Protein AF-A0A167QU28-F1 (afdb_monomer_lite)

Sequence (149 aa):
MGARIALAASAVGASGFSTLLIAWASRSYVNVIRRKGEKGMELESADFLLRKITTTVWDTGILRASGRPFASWELPDEVYPPEGKTVQEGQCEVLAKTEDWKGRLRGQWIVQWKKNPAGMLVGKCTRQGSIVRHFNVAVELVDATAPSG

pLDDT: mean 84.03, std 11.86, range [41.84, 97.19]

Organism: Calocera viscosa (strain TUFC12733) (NCBI:txid1330018)

Secondary structure (DSSP, 8-state):
-HHHHHHHHHHHHHHHHHHHHHHHHHTTBEEEEEEETTTEEEEEEE-TTS-EEEEEES-GGG-EE--STT-SEE--SEE-PPTT----TT-EEEEEEEE-TTS-EEEEEEEEEEE-TTS-EEEEEEEEES---EEB--HHHHHTTS---

Radius of gyration: 19.51 Å; chains: 1; bounding box: 58×40×49 Å

Foldseek 3Di:
DVVVVVVVVVVVVVVVVVLVVVLVLQQQEFPAWDDDPDAKIKTWGAHSVRFIKIKIFHHCVQWDQDPDPSFRIFRDQKDADDPPDDDDQQDKDFRMWMATNVRHTQWTWMWHWHQDPVRGIMTGIDIDGDDDGTHRYDPVNVVVNDPPD

Structure (mmCIF, N/CA/C/O backbone):
data_AF-A0A167QU28-F1
#
_entry.id   AF-A0A167QU28-F1
#
loop_
_atom_site.group_PDB
_atom_site.id
_atom_site.type_symbol
_atom_site.label_atom_id
_atom_site.label_alt_id
_atom_site.label_comp_id
_atom_site.label_asym_id
_atom_site.label_entity_id
_atom_site.label_seq_id
_atom_site.pdbx_PDB_ins_code
_atom_site.Cartn_x
_atom_site.Cartn_y
_atom_site.Cartn_z
_atom_site.occupancy
_atom_site.B_iso_or_equiv
_atom_site.auth_seq_id
_atom_site.auth_comp_id
_atom_site.auth_asym_id
_atom_site.auth_atom_id
_atom_site.pdbx_PDB_model_num
ATOM 1 N N . MET A 1 1 ? 42.613 -16.758 -21.727 1.00 52.41 1 MET A N 1
ATOM 2 C CA . MET A 1 1 ? 41.130 -16.773 -21.806 1.00 52.41 1 MET A CA 1
ATOM 3 C C . MET A 1 1 ? 40.439 -16.173 -20.574 1.00 52.41 1 MET A C 1
ATOM 5 O O . MET A 1 1 ? 39.463 -15.464 -20.770 1.00 52.41 1 MET A O 1
ATOM 9 N N . GLY A 1 2 ? 40.949 -16.347 -19.343 1.00 59.31 2 GLY A N 1
ATOM 10 C CA . GLY A 1 2 ? 40.298 -15.851 -18.111 1.00 59.31 2 GLY A CA 1
ATOM 11 C C . GLY A 1 2 ? 40.055 -14.334 -18.011 1.00 59.31 2 GLY A C 1
ATOM 12 O O . GLY A 1 2 ? 38.988 -13.931 -17.571 1.00 59.31 2 GLY A O 1
ATOM 13 N N . ALA A 1 3 ? 40.969 -13.483 -18.496 1.00 62.38 3 ALA A N 1
ATOM 14 C CA . ALA A 1 3 ? 40.792 -12.022 -18.440 1.00 62.38 3 ALA A CA 1
ATOM 15 C C . ALA A 1 3 ? 39.615 -11.508 -19.296 1.00 62.38 3 ALA A C 1
ATOM 17 O O . ALA A 1 3 ? 38.901 -10.598 -18.890 1.00 62.38 3 ALA A O 1
ATOM 18 N N . ARG A 1 4 ? 39.365 -12.125 -20.462 1.00 64.44 4 ARG A N 1
ATOM 19 C CA . ARG A 1 4 ? 38.221 -11.776 -21.326 1.00 64.44 4 ARG A CA 1
ATOM 20 C C . ARG A 1 4 ? 36.893 -12.231 -20.718 1.00 64.44 4 ARG A C 1
ATOM 22 O O . ARG A 1 4 ? 35.903 -11.527 -20.845 1.00 64.44 4 ARG A O 1
ATOM 29 N N . ILE A 1 5 ? 36.892 -13.373 -20.027 1.00 73.62 5 ILE A N 1
ATOM 30 C CA . ILE A 1 5 ? 35.721 -13.888 -19.305 1.00 73.62 5 ILE A CA 1
ATOM 31 C C . ILE A 1 5 ? 35.422 -13.013 -18.081 1.00 73.62 5 ILE A C 1
ATOM 33 O O . ILE A 1 5 ? 34.268 -12.672 -17.859 1.00 73.62 5 ILE A O 1
ATOM 37 N N . ALA A 1 6 ? 36.445 -12.584 -17.335 1.00 66.62 6 ALA A N 1
ATOM 38 C CA . ALA A 1 6 ? 36.284 -11.684 -16.193 1.00 66.62 6 ALA A CA 1
ATOM 39 C C . ALA A 1 6 ? 35.735 -10.305 -16.606 1.00 66.62 6 ALA A C 1
ATOM 41 O O . ALA A 1 6 ? 34.830 -9.790 -15.955 1.00 66.62 6 ALA A O 1
ATOM 42 N N . LEU A 1 7 ? 36.229 -9.740 -17.716 1.00 66.12 7 LEU A N 1
ATOM 43 C CA . LEU A 1 7 ? 35.721 -8.477 -18.267 1.00 66.12 7 LEU A CA 1
ATOM 44 C C . LEU A 1 7 ? 34.308 -8.610 -18.858 1.00 66.12 7 LEU A C 1
ATOM 46 O O . LEU A 1 7 ? 33.485 -7.714 -18.697 1.00 66.12 7 LEU A O 1
ATOM 50 N N . ALA A 1 8 ? 33.994 -9.728 -19.516 1.00 67.81 8 ALA A N 1
ATOM 51 C CA . ALA A 1 8 ? 32.638 -9.985 -20.000 1.00 67.81 8 ALA A CA 1
ATOM 52 C C . ALA A 1 8 ? 31.648 -10.181 -18.836 1.00 67.81 8 ALA A C 1
ATOM 54 O O . ALA A 1 8 ? 30.534 -9.663 -18.876 1.00 67.81 8 ALA A O 1
ATOM 55 N N . ALA A 1 9 ? 32.062 -10.876 -17.773 1.00 63.28 9 ALA A N 1
ATOM 56 C CA . ALA A 1 9 ? 31.250 -11.091 -16.580 1.00 63.28 9 ALA A CA 1
ATOM 57 C C . ALA A 1 9 ? 30.986 -9.788 -15.810 1.00 63.28 9 ALA A C 1
ATOM 59 O O . ALA A 1 9 ? 29.861 -9.570 -15.361 1.00 63.28 9 ALA A O 1
ATOM 60 N N . SER A 1 10 ? 31.979 -8.900 -15.687 1.00 64.94 10 SER A N 1
ATOM 61 C CA . SER A 1 10 ? 31.786 -7.603 -15.030 1.00 64.94 10 SER A CA 1
ATOM 62 C C . SER A 1 10 ? 30.850 -6.687 -15.823 1.00 64.94 10 SER A C 1
ATOM 64 O O . SER A 1 10 ? 29.994 -6.038 -15.222 1.00 64.94 10 SER A O 1
ATOM 66 N N . ALA A 1 11 ? 30.941 -6.688 -17.157 1.00 64.19 11 ALA A N 1
ATOM 67 C CA . ALA A 1 11 ? 30.049 -5.914 -18.018 1.00 64.19 11 ALA A CA 1
ATOM 68 C C . ALA A 1 11 ? 28.588 -6.393 -17.929 1.00 64.19 11 ALA A C 1
ATOM 70 O O . ALA A 1 11 ? 27.688 -5.588 -17.691 1.00 64.19 11 ALA A O 1
ATOM 71 N N . VAL A 1 12 ? 28.344 -7.706 -18.038 1.00 68.81 12 VAL A N 1
ATOM 72 C CA . VAL A 1 12 ? 26.991 -8.278 -17.897 1.00 68.81 12 VAL A CA 1
ATOM 73 C C . VAL A 1 12 ? 26.445 -8.064 -16.479 1.00 68.81 12 VAL A C 1
ATOM 75 O O . VAL A 1 12 ? 25.265 -7.753 -16.310 1.00 68.81 12 VAL A O 1
ATOM 78 N N . GLY A 1 13 ? 27.308 -8.156 -15.462 1.00 69.06 13 GLY A N 1
ATOM 79 C CA . GLY A 1 13 ? 26.954 -7.865 -14.075 1.00 69.06 13 GLY A CA 1
ATOM 80 C C . GLY A 1 13 ? 26.499 -6.417 -13.876 1.00 69.06 13 GLY A C 1
ATOM 81 O O . GLY A 1 13 ? 25.408 -6.184 -13.357 1.00 69.06 13 GLY A O 1
ATOM 82 N N . ALA A 1 14 ? 27.289 -5.443 -14.333 1.00 70.75 14 ALA A N 1
ATOM 83 C CA . ALA A 1 14 ? 26.983 -4.019 -14.176 1.00 70.75 14 ALA A CA 1
ATOM 84 C C . ALA A 1 14 ? 25.657 -3.614 -14.850 1.00 70.75 14 ALA A C 1
ATOM 86 O O . ALA A 1 14 ? 24.870 -2.850 -14.278 1.00 70.75 14 ALA A O 1
ATOM 87 N N . SER A 1 15 ? 25.367 -4.169 -16.032 1.00 71.38 15 SER A N 1
ATOM 88 C CA . SER A 1 15 ? 24.099 -3.930 -16.727 1.00 71.38 15 SER A CA 1
ATOM 89 C C . SER A 1 15 ? 22.912 -4.562 -15.995 1.00 71.38 15 SER A C 1
ATOM 91 O O . SER A 1 15 ? 21.896 -3.898 -15.797 1.00 71.38 15 SER A O 1
ATOM 93 N N . GLY A 1 16 ? 23.050 -5.805 -15.519 1.00 71.94 16 GLY A N 1
ATOM 94 C CA . GLY A 1 16 ? 21.989 -6.501 -14.788 1.00 71.94 16 GLY A CA 1
ATOM 95 C C . GLY A 1 16 ? 21.601 -5.804 -13.481 1.00 71.94 16 GLY A C 1
ATOM 96 O O . GLY A 1 16 ? 20.414 -5.619 -13.213 1.00 71.94 16 GLY A O 1
ATOM 97 N N . PHE A 1 17 ? 22.584 -5.348 -12.696 1.00 73.06 17 PHE A N 1
ATOM 98 C CA . PHE A 1 17 ? 22.321 -4.611 -11.455 1.00 73.06 17 PHE A CA 1
ATOM 99 C C . PHE A 1 17 ? 21.574 -3.300 -11.707 1.00 73.06 17 PHE A C 1
ATOM 101 O O . PHE A 1 17 ? 20.605 -3.014 -11.006 1.00 73.06 17 PHE A O 1
ATOM 108 N N . SER A 1 18 ? 21.960 -2.543 -12.735 1.00 71.44 18 SER A N 1
ATOM 109 C CA . SER A 1 18 ? 21.288 -1.288 -13.094 1.00 71.44 18 SER A CA 1
ATOM 110 C C . SER A 1 18 ? 19.830 -1.516 -13.501 1.00 71.44 18 SER A C 1
ATOM 112 O O . SER A 1 18 ? 18.935 -0.829 -13.009 1.00 71.44 18 SER A O 1
ATOM 114 N N . THR A 1 19 ? 19.560 -2.525 -14.337 1.00 76.44 19 THR A N 1
ATOM 115 C CA . THR A 1 19 ? 18.189 -2.867 -14.742 1.00 76.44 19 THR A CA 1
ATOM 116 C C . THR A 1 19 ? 17.348 -3.333 -13.558 1.00 76.44 19 THR A C 1
ATOM 118 O O . THR A 1 19 ? 16.192 -2.934 -13.444 1.00 76.44 19 THR A O 1
ATOM 121 N N . LEU A 1 20 ? 17.914 -4.126 -12.642 1.00 76.81 20 LEU A N 1
ATOM 122 C CA . LEU A 1 20 ? 17.216 -4.552 -11.427 1.00 76.81 20 LEU A CA 1
ATOM 123 C C . LEU A 1 20 ? 16.895 -3.373 -10.502 1.00 76.81 20 LEU A C 1
ATOM 125 O O . LEU A 1 20 ? 15.809 -3.333 -9.927 1.00 76.81 20 LEU A O 1
ATOM 129 N N . LEU A 1 21 ? 17.803 -2.404 -10.380 1.00 76.44 21 LEU A N 1
ATOM 130 C CA . LEU A 1 21 ? 17.624 -1.227 -9.529 1.00 76.44 21 LEU A CA 1
ATOM 131 C C . LEU A 1 21 ? 16.544 -0.294 -10.095 1.00 76.44 21 LEU A C 1
ATOM 133 O O . LEU A 1 21 ? 15.664 0.149 -9.357 1.00 76.44 21 LEU A O 1
ATOM 137 N N . ILE A 1 22 ? 16.535 -0.093 -11.416 1.00 72.38 22 ILE A N 1
ATOM 138 C CA . ILE A 1 22 ? 15.472 0.640 -12.116 1.00 72.38 22 ILE A CA 1
ATOM 139 C C . ILE A 1 22 ? 14.144 -0.113 -12.022 1.00 72.38 22 ILE A C 1
ATOM 141 O O . ILE A 1 22 ? 13.117 0.495 -11.730 1.00 72.38 22 ILE A O 1
ATOM 145 N N . ALA A 1 23 ? 14.135 -1.434 -12.211 1.00 69.19 23 ALA A N 1
ATOM 146 C CA . ALA A 1 23 ? 12.929 -2.248 -12.063 1.00 69.19 23 ALA A CA 1
ATOM 147 C C . ALA A 1 23 ? 12.378 -2.185 -10.629 1.00 69.19 23 ALA A C 1
ATOM 149 O O . ALA A 1 23 ? 11.169 -2.131 -10.421 1.00 69.19 23 ALA A O 1
ATOM 150 N N . TRP A 1 24 ? 13.253 -2.142 -9.623 1.00 73.69 24 TRP A N 1
ATOM 151 C CA . TRP A 1 24 ? 12.866 -1.978 -8.223 1.00 73.69 24 TRP A CA 1
ATOM 152 C C . TRP A 1 24 ? 12.304 -0.583 -7.925 1.00 73.69 24 TRP A C 1
ATOM 154 O O . TRP A 1 24 ? 11.311 -0.480 -7.202 1.00 73.69 24 TRP A O 1
ATOM 164 N N . ALA A 1 25 ? 12.898 0.468 -8.496 1.00 70.94 25 ALA A N 1
ATOM 165 C CA . ALA A 1 25 ? 12.448 1.850 -8.332 1.00 70.94 25 ALA A CA 1
ATOM 166 C C . ALA A 1 25 ? 11.146 2.151 -9.098 1.00 70.94 25 ALA A C 1
ATOM 168 O O . ALA A 1 25 ? 10.299 2.892 -8.611 1.00 70.94 25 ALA A O 1
ATOM 169 N N . SER A 1 26 ? 10.958 1.555 -10.278 1.00 67.25 26 SER A N 1
ATOM 170 C CA . SER A 1 26 ? 9.770 1.752 -11.125 1.00 67.25 26 SER A CA 1
ATOM 171 C C . SER A 1 26 ? 8.577 0.888 -10.719 1.00 67.25 26 SER A C 1
ATOM 173 O O . SER A 1 26 ? 7.445 1.221 -11.052 1.00 67.25 26 SER A O 1
ATOM 175 N N . ARG A 1 27 ? 8.780 -0.192 -9.955 1.00 70.81 27 ARG A N 1
ATOM 176 C CA . ARG A 1 27 ? 7.691 -1.079 -9.509 1.00 70.81 27 ARG A CA 1
ATOM 177 C C . ARG A 1 27 ? 6.614 -0.367 -8.682 1.00 70.81 27 ARG A C 1
ATOM 179 O O . ARG A 1 27 ? 5.472 -0.816 -8.656 1.00 70.81 27 ARG A O 1
ATOM 186 N N . SER A 1 28 ? 6.975 0.695 -7.967 1.00 76.50 28 SER A N 1
ATOM 187 C CA . SER A 1 28 ? 6.030 1.520 -7.206 1.00 76.50 28 SER A CA 1
ATOM 188 C C . SER A 1 28 ? 5.277 2.521 -8.083 1.00 76.50 28 SER A C 1
ATOM 190 O O . SER A 1 28 ? 4.342 3.136 -7.582 1.00 76.50 28 SER A O 1
ATOM 192 N N . TYR A 1 29 ? 5.651 2.704 -9.353 1.00 84.25 29 TYR A N 1
ATOM 193 C CA . TYR A 1 29 ? 5.055 3.711 -10.225 1.00 84.25 29 TYR A CA 1
ATOM 194 C C . TYR A 1 29 ? 3.588 3.414 -10.517 1.00 84.25 29 TYR A C 1
ATOM 196 O O . TYR A 1 29 ? 3.206 2.321 -10.948 1.00 84.25 29 TYR A O 1
ATOM 204 N N . VAL A 1 30 ? 2.757 4.399 -10.208 1.00 89.12 30 VAL A N 1
ATOM 205 C CA . VAL A 1 30 ? 1.324 4.385 -10.449 1.00 89.12 30 VAL A CA 1
ATOM 206 C C . VAL A 1 30 ? 1.086 5.064 -11.784 1.00 89.12 30 VAL A C 1
ATOM 208 O O . VAL A 1 30 ? 1.438 6.223 -11.965 1.00 89.12 30 VAL A O 1
ATOM 211 N N . ASN A 1 31 ? 0.467 4.331 -12.701 1.00 85.69 31 ASN A N 1
ATOM 212 C CA . ASN A 1 31 ? 0.116 4.824 -14.028 1.00 85.69 31 ASN A CA 1
ATOM 213 C C . ASN A 1 31 ? -1.274 5.457 -14.047 1.00 85.69 31 ASN A C 1
ATOM 215 O O . ASN A 1 31 ? -1.531 6.373 -14.818 1.00 85.69 31 ASN A O 1
ATOM 219 N N . VAL A 1 32 ? -2.194 4.923 -13.240 1.00 87.44 32 VAL A N 1
ATOM 220 C CA . VAL A 1 32 ? -3.591 5.354 -13.218 1.00 87.44 32 VAL A CA 1
ATOM 221 C C . VAL A 1 32 ? -4.079 5.380 -11.782 1.00 87.44 32 VAL A C 1
ATOM 223 O O . VAL A 1 32 ? -3.874 4.424 -11.029 1.00 87.44 32 VAL A O 1
ATOM 226 N N . ILE A 1 33 ? -4.769 6.461 -11.438 1.00 90.31 33 ILE A N 1
ATOM 227 C CA . ILE A 1 33 ? -5.520 6.601 -10.198 1.00 90.31 33 ILE A CA 1
ATOM 228 C C . ILE A 1 33 ? -7.002 6.627 -10.554 1.00 90.31 33 ILE A C 1
ATOM 230 O O . ILE A 1 33 ? -7.417 7.348 -11.460 1.00 90.31 33 ILE A O 1
ATOM 234 N N . ARG A 1 34 ? -7.815 5.834 -9.858 1.00 89.56 34 ARG A N 1
ATOM 235 C CA . ARG A 1 34 ? -9.279 5.898 -9.962 1.00 89.56 34 ARG A CA 1
ATOM 236 C C . ARG A 1 34 ? -9.887 6.019 -8.579 1.00 89.56 34 ARG A C 1
ATOM 238 O O . ARG A 1 34 ? -9.500 5.287 -7.675 1.00 89.56 34 ARG A O 1
ATOM 245 N N . ARG A 1 35 ? -10.863 6.907 -8.397 1.00 87.50 35 ARG A N 1
ATOM 246 C CA . ARG A 1 35 ? -11.645 6.944 -7.153 1.00 87.50 35 ARG A CA 1
ATOM 247 C C . ARG A 1 35 ? -12.552 5.725 -7.065 1.00 87.50 35 ARG A C 1
ATOM 249 O O . ARG A 1 35 ? -13.117 5.289 -8.067 1.00 87.50 35 ARG A O 1
ATOM 256 N N . LYS A 1 36 ? -12.707 5.196 -5.855 1.00 85.56 36 LYS A N 1
ATOM 257 C CA . LYS A 1 36 ? -13.590 4.069 -5.564 1.00 85.56 36 LYS A CA 1
ATOM 258 C C . LYS A 1 36 ? -14.385 4.343 -4.297 1.00 85.56 36 LYS A C 1
ATOM 260 O O . LYS A 1 36 ? -13.864 4.238 -3.192 1.00 85.56 36 LYS A O 1
ATOM 265 N N . GLY A 1 37 ? -15.663 4.664 -4.467 1.00 82.00 37 GLY A N 1
ATOM 266 C CA . GLY A 1 37 ? -16.502 5.151 -3.372 1.00 82.00 37 GLY A CA 1
ATOM 267 C C . GLY A 1 37 ? -16.101 6.561 -2.927 1.00 82.00 37 GLY A C 1
ATOM 268 O O . GLY A 1 37 ? -15.416 7.274 -3.657 1.00 82.00 37 GLY A O 1
ATOM 269 N N . GLU A 1 38 ? -16.537 6.958 -1.732 1.00 81.25 38 GLU A N 1
ATOM 270 C CA . GLU A 1 38 ? -16.308 8.315 -1.210 1.00 81.25 38 GLU A CA 1
ATOM 271 C C . GLU A 1 38 ? -14.872 8.548 -0.727 1.00 81.25 38 GLU A C 1
ATOM 273 O O . GLU A 1 38 ? -14.333 9.636 -0.906 1.00 81.25 38 GLU A O 1
ATOM 278 N N . LYS A 1 39 ? -14.250 7.529 -0.118 1.00 86.00 39 LYS A N 1
ATOM 279 C CA . LYS A 1 39 ? -12.923 7.634 0.518 1.00 86.00 39 LYS A CA 1
ATOM 280 C C . LYS A 1 39 ? -11.872 6.698 -0.076 1.00 86.00 39 LYS A C 1
ATOM 282 O O . LYS A 1 39 ? -10.714 6.764 0.317 1.00 86.00 39 LYS A O 1
ATOM 287 N N . GLY A 1 40 ? -12.255 5.812 -0.992 1.00 89.25 40 GLY A N 1
ATOM 288 C CA . GLY A 1 40 ? -11.363 4.797 -1.542 1.00 89.25 40 GLY A CA 1
ATOM 289 C C . GLY A 1 40 ? -10.732 5.197 -2.870 1.00 89.25 40 GLY A C 1
ATOM 290 O O . GLY A 1 40 ? -11.199 6.082 -3.591 1.00 89.25 40 GLY A O 1
ATOM 291 N N . MET A 1 41 ? -9.659 4.495 -3.217 1.00 93.06 41 MET A N 1
ATOM 292 C CA . MET A 1 41 ? -8.870 4.741 -4.413 1.00 93.06 41 MET A CA 1
ATOM 293 C C . MET A 1 41 ? -8.263 3.448 -4.952 1.00 93.06 41 MET A C 1
ATOM 295 O O . MET A 1 41 ? -7.829 2.574 -4.206 1.00 93.06 41 MET A O 1
ATOM 299 N N . GLU A 1 42 ? -8.214 3.326 -6.269 1.00 93.81 42 GLU A N 1
ATOM 300 C CA . GLU A 1 42 ? -7.502 2.285 -6.991 1.00 93.81 42 GLU A CA 1
ATOM 301 C C . GLU A 1 42 ? -6.261 2.868 -7.650 1.00 93.81 42 GLU A C 1
ATOM 303 O O . GLU A 1 42 ? -6.306 3.900 -8.315 1.00 93.81 42 GLU A O 1
ATOM 308 N N . LEU A 1 43 ? -5.158 2.163 -7.457 1.00 93.56 43 LEU A N 1
ATOM 309 C CA . LEU A 1 43 ? -3.829 2.484 -7.936 1.00 93.56 43 LEU A CA 1
ATOM 310 C C . LEU A 1 43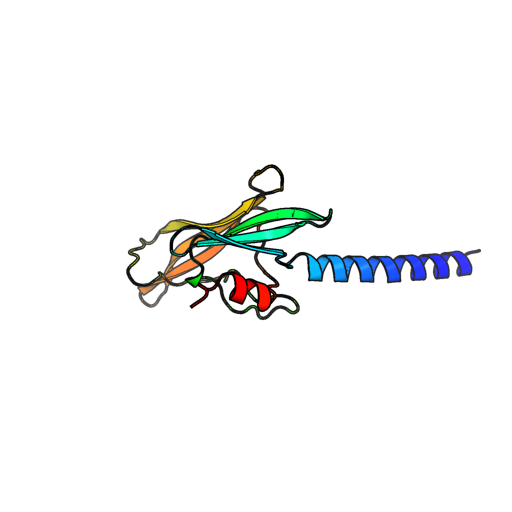 ? -3.416 1.384 -8.905 1.00 93.56 43 LEU A C 1
ATOM 312 O O . LEU A 1 43 ? -3.232 0.233 -8.500 1.00 93.56 43 LEU A O 1
ATOM 316 N N . GLU A 1 44 ? -3.296 1.711 -10.186 1.00 92.94 44 GLU A N 1
ATOM 317 C CA . GLU A 1 44 ? -2.805 0.766 -11.185 1.00 92.94 44 GLU A CA 1
ATOM 318 C C . GLU A 1 44 ? -1.299 0.948 -11.379 1.00 92.94 44 GLU A C 1
ATOM 320 O O . GLU A 1 44 ? -0.827 2.028 -11.730 1.00 92.94 44 GLU A O 1
ATOM 325 N N . SER A 1 45 ? -0.554 -0.134 -11.184 1.00 90.81 45 SER A N 1
ATOM 326 C CA . SER A 1 45 ? 0.898 -0.206 -11.358 1.00 90.81 45 SER A CA 1
ATOM 327 C C . SER A 1 45 ? 1.258 -1.395 -12.247 1.00 90.81 45 SER A C 1
ATOM 329 O O . SER A 1 45 ? 0.385 -2.112 -12.744 1.00 90.81 45 SER A O 1
ATOM 331 N N . ALA A 1 46 ? 2.553 -1.630 -12.439 1.00 88.75 46 ALA A N 1
ATOM 332 C CA . ALA A 1 46 ? 3.061 -2.787 -13.161 1.00 88.75 46 ALA A CA 1
ATOM 333 C C . ALA A 1 46 ? 3.890 -3.702 -12.247 1.00 88.75 46 ALA A C 1
ATOM 335 O O . ALA A 1 46 ? 4.595 -3.251 -11.343 1.00 88.75 46 ALA A O 1
ATOM 336 N N . ASP A 1 47 ? 3.809 -5.012 -12.472 1.00 85.25 47 ASP A N 1
ATOM 337 C CA . ASP A 1 47 ? 4.754 -5.955 -11.890 1.00 85.25 47 ASP A CA 1
ATOM 338 C C . ASP A 1 47 ? 6.088 -5.963 -12.656 1.00 85.25 47 ASP A C 1
ATOM 340 O O . ASP A 1 47 ? 6.294 -5.241 -13.627 1.00 85.25 47 ASP A O 1
ATOM 344 N N . PHE A 1 48 ? 7.022 -6.803 -12.208 1.00 79.50 48 PHE A N 1
ATOM 345 C CA . PHE A 1 48 ? 8.336 -6.930 -12.841 1.00 79.50 48 PHE A CA 1
ATOM 346 C C . PHE A 1 48 ? 8.269 -7.376 -14.315 1.00 79.50 48 PHE A C 1
ATOM 348 O O . PHE A 1 48 ? 9.167 -7.072 -15.088 1.00 79.50 48 PHE A O 1
ATOM 355 N N . LEU A 1 49 ? 7.207 -8.084 -14.710 1.00 85.88 49 LEU A N 1
ATOM 356 C CA . LEU A 1 49 ? 6.975 -8.516 -16.089 1.00 85.88 49 LEU A CA 1
ATOM 357 C C . LEU A 1 49 ? 6.167 -7.479 -16.883 1.00 85.88 49 LEU A C 1
ATOM 359 O O . LEU A 1 49 ? 5.608 -7.818 -17.925 1.00 85.88 49 LEU A O 1
ATOM 363 N N . LEU A 1 50 ? 6.076 -6.243 -16.378 1.00 84.19 50 LEU A N 1
ATOM 364 C CA . LEU A 1 50 ? 5.295 -5.142 -16.939 1.00 84.19 50 LEU A CA 1
ATOM 365 C C . LEU A 1 50 ? 3.799 -5.458 -17.070 1.00 84.19 50 LEU A C 1
ATOM 367 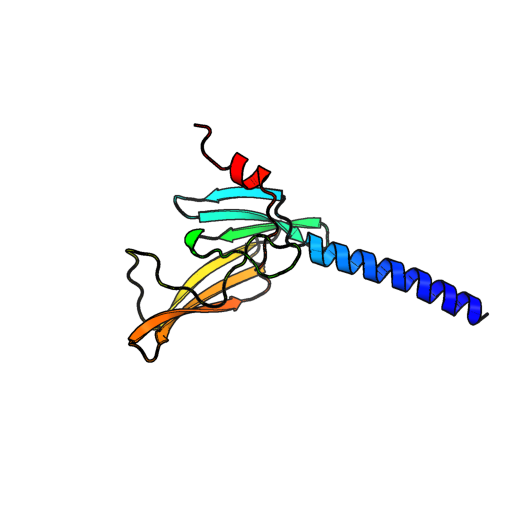O O . LEU A 1 50 ? 3.084 -4.849 -17.864 1.00 84.19 50 LEU A O 1
ATOM 371 N N . ARG A 1 51 ? 3.297 -6.413 -16.283 1.00 90.19 51 ARG A N 1
ATOM 372 C CA . ARG A 1 51 ? 1.876 -6.756 -16.263 1.00 90.19 51 ARG A CA 1
ATOM 373 C C . ARG A 1 51 ? 1.169 -5.863 -15.269 1.00 90.19 51 ARG A C 1
ATOM 375 O O . ARG A 1 51 ? 1.659 -5.643 -14.163 1.00 90.19 51 ARG A O 1
ATOM 382 N N . LYS A 1 52 ? -0.019 -5.411 -15.645 1.00 92.00 52 LYS A N 1
ATOM 383 C CA . LYS A 1 52 ? -0.882 -4.612 -14.782 1.00 92.00 52 LYS A CA 1
ATOM 384 C C . LYS A 1 52 ? -1.123 -5.304 -13.434 1.00 92.00 52 LYS A C 1
ATOM 386 O O . LYS A 1 52 ? -1.443 -6.489 -13.374 1.00 92.00 52 LYS A O 1
ATOM 391 N N . ILE A 1 53 ? -1.005 -4.541 -12.360 1.00 93.81 53 ILE A N 1
ATOM 392 C CA . ILE A 1 53 ? -1.457 -4.899 -11.018 1.00 93.81 53 ILE A CA 1
ATOM 393 C C . ILE A 1 53 ? -2.299 -3.748 -10.484 1.00 93.81 53 ILE A C 1
ATOM 395 O O . ILE A 1 53 ? -1.975 -2.583 -10.710 1.00 93.81 53 ILE A O 1
ATOM 399 N N . THR A 1 54 ? -3.371 -4.066 -9.771 1.00 95.00 54 THR A N 1
ATOM 400 C CA . THR A 1 54 ? -4.279 -3.056 -9.224 1.00 95.00 54 THR A CA 1
ATOM 401 C C . THR A 1 54 ? -4.254 -3.147 -7.713 1.00 95.00 54 THR A C 1
ATOM 403 O O . THR A 1 54 ? -4.492 -4.211 -7.150 1.00 95.00 54 THR A O 1
ATOM 406 N N . THR A 1 55 ? -3.949 -2.039 -7.045 1.00 95.69 55 THR A N 1
ATOM 407 C CA . THR A 1 55 ? -4.023 -1.932 -5.590 1.00 95.69 55 THR A CA 1
ATOM 408 C C . THR A 1 55 ? -5.197 -1.054 -5.215 1.00 95.69 55 THR A C 1
ATOM 410 O O . THR A 1 55 ? -5.225 0.125 -5.544 1.00 95.69 55 THR A O 1
ATOM 413 N N . THR A 1 56 ? -6.177 -1.627 -4.532 1.00 9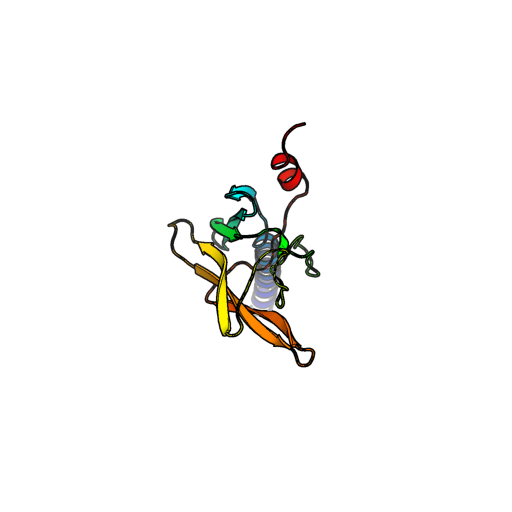5.75 56 THR A N 1
ATOM 414 C CA . THR A 1 56 ? -7.312 -0.885 -4.000 1.00 95.75 56 THR A CA 1
ATOM 415 C C . THR A 1 56 ? -7.045 -0.532 -2.546 1.00 95.75 56 THR A C 1
ATOM 417 O O . THR A 1 56 ? -6.801 -1.424 -1.736 1.00 95.75 56 THR A O 1
ATOM 420 N N . VAL A 1 57 ? -7.124 0.752 -2.224 1.00 95.12 57 VAL A N 1
ATOM 421 C CA . VAL A 1 57 ? -7.077 1.318 -0.876 1.00 95.12 57 VAL A CA 1
ATOM 422 C C . VAL A 1 57 ? -8.488 1.789 -0.533 1.00 95.12 57 VAL A C 1
ATOM 424 O O . VAL A 1 57 ? -9.076 2.547 -1.298 1.00 95.12 57 VAL A O 1
ATOM 427 N N . TRP A 1 58 ? -9.066 1.327 0.574 1.00 92.44 58 TRP A N 1
ATOM 428 C CA . TRP A 1 58 ? -10.468 1.641 0.893 1.00 92.44 58 TRP A CA 1
ATOM 429 C C . TRP A 1 58 ? -10.673 3.008 1.537 1.00 92.44 58 TRP A C 1
ATOM 431 O O . TRP A 1 58 ? -11.750 3.582 1.403 1.00 92.44 58 TRP A O 1
ATOM 441 N N . ASP A 1 59 ? -9.644 3.527 2.197 1.00 90.25 59 ASP A N 1
ATOM 442 C CA . ASP A 1 59 ? -9.641 4.854 2.801 1.00 90.25 59 ASP A CA 1
ATOM 443 C C . ASP A 1 59 ? -8.295 5.522 2.520 1.00 90.25 59 ASP A C 1
ATOM 445 O O . ASP A 1 59 ? -7.261 5.069 3.005 1.00 90.25 59 ASP A O 1
ATOM 449 N N . THR A 1 60 ? -8.282 6.580 1.713 1.00 89.50 60 THR A N 1
ATOM 450 C CA . THR A 1 60 ? -7.064 7.328 1.387 1.00 89.50 60 THR A CA 1
ATOM 451 C C . THR A 1 60 ? -6.501 8.086 2.585 1.00 89.50 60 THR A C 1
ATOM 453 O O . THR A 1 60 ? -5.315 8.398 2.577 1.00 89.50 60 THR A O 1
ATOM 456 N N . GLY A 1 61 ? -7.301 8.342 3.628 1.00 87.12 61 GLY A N 1
ATOM 457 C CA . GLY A 1 61 ? -6.855 9.012 4.853 1.00 87.12 61 GLY A CA 1
ATOM 458 C C . GLY A 1 61 ? -5.798 8.228 5.639 1.00 87.12 61 GLY A C 1
ATOM 459 O O . GLY A 1 61 ? -5.109 8.797 6.482 1.00 87.12 61 GLY A O 1
ATOM 460 N N . ILE A 1 62 ? -5.623 6.935 5.345 1.00 90.50 62 ILE A N 1
ATOM 461 C CA . ILE A 1 62 ? -4.561 6.121 5.951 1.00 90.50 62 ILE A CA 1
ATOM 462 C C . ILE A 1 62 ? -3.199 6.328 5.282 1.00 90.50 62 ILE A C 1
ATOM 464 O O . ILE A 1 62 ? -2.182 5.950 5.863 1.00 90.50 62 ILE A O 1
ATOM 468 N N . LEU A 1 63 ? -3.165 6.835 4.043 1.00 91.94 63 LEU A N 1
ATOM 469 C CA . LEU A 1 63 ? -1.927 6.975 3.283 1.00 91.94 63 LEU A CA 1
ATOM 470 C C . LEU A 1 63 ? -1.068 8.073 3.905 1.00 91.94 63 LEU A C 1
ATOM 472 O O . LEU A 1 63 ? -1.556 9.142 4.267 1.00 91.94 63 LEU A O 1
ATOM 476 N N . ARG A 1 64 ? 0.235 7.813 4.008 1.00 92.81 64 ARG A N 1
ATOM 477 C CA . ARG A 1 64 ? 1.212 8.798 4.482 1.00 92.81 64 ARG A CA 1
ATOM 478 C C . ARG A 1 64 ? 2.220 9.114 3.395 1.00 92.81 64 ARG A C 1
ATOM 480 O O . ARG A 1 64 ? 2.445 8.298 2.503 1.00 92.81 64 ARG A O 1
ATOM 487 N N . ALA A 1 65 ? 2.842 10.287 3.493 1.00 89.75 65 ALA A N 1
ATOM 488 C CA . ALA A 1 65 ? 4.024 10.594 2.702 1.00 89.75 65 ALA A CA 1
ATOM 489 C C . ALA A 1 65 ? 5.106 9.546 2.993 1.00 89.75 65 ALA A C 1
ATOM 491 O O . ALA A 1 65 ? 5.385 9.255 4.159 1.00 89.75 65 ALA A O 1
ATOM 492 N N . SER A 1 66 ? 5.678 8.955 1.945 1.00 89.19 66 SER A N 1
ATOM 493 C CA . SER A 1 66 ? 6.719 7.946 2.129 1.00 89.19 66 SER A CA 1
ATOM 494 C C . SER A 1 66 ? 8.074 8.594 2.386 1.00 89.19 66 SER A C 1
ATOM 496 O O . SER A 1 66 ? 8.434 9.582 1.754 1.00 89.19 66 SER A O 1
ATOM 498 N N . GLY A 1 67 ? 8.856 8.000 3.289 1.00 84.25 67 GLY A N 1
ATOM 499 C CA . GLY A 1 67 ? 10.269 8.352 3.467 1.00 84.25 67 GLY A CA 1
ATOM 500 C C . GLY A 1 67 ? 11.200 7.664 2.461 1.00 84.25 67 GLY A C 1
ATOM 501 O O . GLY A 1 67 ? 12.408 7.902 2.466 1.00 84.25 67 GLY A O 1
ATOM 502 N N . ARG A 1 68 ? 10.672 6.767 1.619 1.00 81.88 68 ARG A N 1
ATOM 503 C CA . ARG A 1 68 ? 11.465 5.972 0.681 1.00 81.88 68 ARG A CA 1
ATOM 504 C C . ARG A 1 68 ? 11.715 6.755 -0.616 1.00 81.88 68 ARG A C 1
ATOM 506 O O . ARG A 1 68 ? 10.762 7.260 -1.205 1.00 81.88 68 ARG A O 1
ATOM 513 N N . PRO A 1 69 ? 12.957 6.780 -1.140 1.00 79.69 69 PRO A N 1
ATOM 514 C CA . PRO A 1 69 ? 13.222 7.331 -2.466 1.00 79.69 69 PRO A CA 1
ATOM 515 C C . PRO A 1 69 ? 12.334 6.676 -3.528 1.00 79.69 69 PRO A C 1
ATOM 517 O O . PRO A 1 69 ? 12.150 5.456 -3.513 1.00 79.69 69 PRO A O 1
ATOM 520 N N . PHE A 1 70 ? 11.818 7.474 -4.465 1.00 79.12 70 PHE A N 1
ATOM 521 C CA . PHE A 1 70 ? 10.909 7.013 -5.524 1.00 79.12 70 PHE A CA 1
ATOM 522 C C . PHE A 1 70 ? 9.599 6.403 -4.996 1.00 79.12 70 PHE A C 1
ATOM 524 O O . PHE A 1 70 ? 9.062 5.461 -5.582 1.00 79.12 70 PHE A O 1
ATOM 531 N N . ALA A 1 71 ? 9.079 6.921 -3.884 1.00 87.12 71 ALA A N 1
ATOM 532 C CA . ALA A 1 71 ? 7.716 6.691 -3.428 1.00 87.12 71 ALA A CA 1
ATOM 533 C C . ALA A 1 71 ? 7.149 8.000 -2.866 1.00 87.12 71 ALA A C 1
ATOM 535 O O . ALA A 1 71 ? 7.763 8.629 -2.012 1.00 87.12 71 ALA A O 1
ATOM 536 N N . SER A 1 72 ? 5.977 8.401 -3.347 1.00 89.50 72 SER A N 1
ATOM 537 C CA . SER A 1 72 ? 5.254 9.575 -2.852 1.00 89.50 72 SER A CA 1
ATOM 538 C C . SER A 1 72 ? 4.428 9.195 -1.625 1.00 89.50 72 SER A C 1
ATOM 540 O O . SER A 1 72 ? 4.429 9.909 -0.625 1.00 89.50 72 SER A O 1
ATOM 542 N N . TRP A 1 73 ? 3.763 8.036 -1.677 1.00 93.38 73 TRP A N 1
ATOM 543 C CA . TRP A 1 73 ? 2.867 7.556 -0.626 1.00 93.38 73 TRP A CA 1
ATOM 544 C C . TRP A 1 73 ? 3.218 6.151 -0.151 1.00 93.38 73 TRP A C 1
ATOM 546 O O . TRP A 1 73 ? 3.769 5.334 -0.894 1.00 93.38 73 TRP A O 1
ATOM 556 N N . GLU A 1 74 ? 2.838 5.844 1.085 1.00 94.38 74 GLU A N 1
ATOM 557 C CA . GLU A 1 74 ? 2.950 4.510 1.657 1.00 94.38 74 GLU A CA 1
ATOM 558 C C . GLU A 1 74 ? 1.766 4.129 2.547 1.00 94.38 74 GLU A C 1
ATOM 560 O O . GLU A 1 74 ? 1.101 4.979 3.145 1.00 94.38 74 GLU A O 1
ATOM 565 N N . LEU A 1 75 ? 1.537 2.818 2.654 1.00 94.81 75 LEU A N 1
ATOM 566 C CA . LEU A 1 75 ? 0.711 2.239 3.708 1.00 94.81 75 LEU A CA 1
ATOM 567 C C . LEU A 1 75 ? 1.537 2.182 5.006 1.00 94.81 75 LEU A C 1
ATOM 569 O O . LEU A 1 75 ? 2.585 1.520 5.018 1.00 94.81 75 LEU A O 1
ATOM 573 N N . PRO A 1 76 ? 1.101 2.856 6.085 1.00 94.50 76 PRO A N 1
ATOM 574 C CA . PRO A 1 76 ? 1.852 2.913 7.331 1.00 94.50 76 PRO A CA 1
ATOM 575 C C . PRO A 1 76 ? 1.739 1.606 8.123 1.00 94.50 76 PRO A C 1
ATOM 577 O O . PRO A 1 76 ? 0.754 0.867 8.014 1.00 94.50 76 PRO A O 1
ATOM 580 N N . ASP A 1 77 ? 2.742 1.350 8.965 1.00 93.38 77 ASP A N 1
ATOM 581 C CA . ASP A 1 77 ? 2.764 0.207 9.890 1.00 93.38 77 ASP A CA 1
ATOM 582 C C . ASP A 1 77 ? 1.806 0.387 11.079 1.00 93.38 77 ASP A C 1
ATOM 584 O O . ASP A 1 77 ? 1.388 -0.593 11.693 1.00 93.38 77 ASP A O 1
ATOM 588 N N . GLU A 1 78 ? 1.422 1.629 11.378 1.00 92.38 78 GLU A N 1
ATOM 589 C CA . GLU A 1 78 ? 0.486 1.969 12.448 1.00 92.38 78 GLU A CA 1
ATOM 590 C C . GLU A 1 78 ? -0.511 3.033 11.990 1.00 92.38 78 GLU A C 1
ATOM 592 O O . GLU A 1 78 ? -0.139 4.051 11.395 1.00 92.38 78 GLU A O 1
ATOM 597 N N . VAL A 1 79 ? -1.786 2.805 12.300 1.00 91.94 79 VAL A N 1
ATOM 598 C CA . VAL A 1 79 ? -2.898 3.706 11.983 1.00 91.94 79 VAL A CA 1
ATOM 599 C C . VAL A 1 79 ? -3.736 3.998 13.218 1.00 91.94 79 VAL A C 1
ATOM 601 O O . VAL A 1 79 ? -3.806 3.201 14.153 1.00 91.94 79 VAL A O 1
ATOM 604 N N . TYR A 1 80 ? -4.411 5.140 13.189 1.00 89.25 80 TYR A N 1
ATOM 605 C CA . TYR A 1 80 ? -5.420 5.501 14.175 1.00 89.25 80 TYR A CA 1
ATOM 606 C C . TYR A 1 80 ? -6.813 5.349 13.562 1.00 89.25 80 TYR A C 1
ATOM 608 O O . TYR A 1 80 ? -6.945 5.418 12.335 1.00 89.25 80 TYR A O 1
ATOM 616 N N . PRO A 1 81 ? -7.849 5.119 14.384 1.00 85.94 81 PRO A N 1
ATOM 617 C CA . PRO A 1 81 ? -9.222 5.107 13.909 1.00 85.94 81 PRO A CA 1
ATOM 618 C C . PRO A 1 81 ? -9.547 6.424 13.196 1.00 85.94 81 PRO A C 1
ATOM 620 O O . PRO A 1 81 ? -9.274 7.484 13.764 1.00 85.94 81 PRO A O 1
ATOM 623 N N . PRO A 1 82 ? -10.118 6.394 11.981 1.00 80.88 82 PRO A N 1
ATOM 624 C CA . PRO A 1 82 ? -10.591 7.614 11.348 1.00 80.88 82 PRO A CA 1
ATOM 625 C C . PRO A 1 82 ? -11.730 8.223 12.174 1.00 80.88 82 PRO A C 1
ATOM 627 O O . PRO A 1 82 ? -12.507 7.506 12.813 1.00 80.88 82 PRO A O 1
ATOM 630 N N . GLU A 1 83 ? -11.833 9.551 12.161 1.00 76.38 83 GLU A N 1
ATOM 631 C CA . GLU A 1 83 ? -12.855 10.277 12.917 1.00 76.38 83 GLU A CA 1
ATOM 632 C C . GLU A 1 83 ? -14.266 9.771 12.574 1.00 76.38 83 GLU A C 1
ATOM 634 O O . GLU A 1 83 ? -14.615 9.562 11.410 1.00 76.38 83 GLU A O 1
ATOM 639 N N . GLY A 1 84 ? -15.071 9.524 13.610 1.00 75.25 84 GLY A N 1
ATOM 640 C CA . GLY A 1 84 ? -16.429 8.992 13.473 1.00 75.25 84 GLY A CA 1
ATOM 641 C C . GLY A 1 84 ? -16.523 7.477 13.246 1.00 75.25 84 GLY A C 1
ATOM 642 O O . GLY A 1 84 ? -17.634 6.949 13.235 1.00 75.25 84 GLY A O 1
ATOM 643 N N . LYS A 1 85 ? -15.404 6.748 13.111 1.00 79.44 85 LYS A N 1
ATOM 644 C CA . LYS A 1 85 ? -15.419 5.281 13.002 1.00 79.44 85 LYS A CA 1
ATOM 645 C C . LYS A 1 85 ? -15.230 4.627 14.369 1.00 79.44 85 LYS A C 1
ATOM 647 O O . LYS A 1 85 ? -14.149 4.666 14.953 1.00 79.44 85 LYS A O 1
ATOM 652 N N . THR A 1 86 ? -16.271 3.962 14.862 1.00 80.62 86 THR A N 1
ATOM 653 C CA . THR A 1 86 ? -16.170 3.116 16.056 1.00 80.62 86 THR A CA 1
ATOM 654 C C . THR A 1 86 ? -15.542 1.777 15.681 1.00 80.62 86 THR A C 1
ATOM 656 O O . THR A 1 86 ? -16.115 1.001 14.920 1.00 80.62 86 THR A O 1
ATOM 659 N N . VAL A 1 87 ? -14.359 1.505 16.222 1.00 84.38 87 VAL A N 1
ATOM 660 C CA . VAL A 1 87 ? -13.624 0.245 16.047 1.00 84.38 87 VAL A CA 1
ATOM 661 C C . VAL A 1 87 ? -13.420 -0.421 17.399 1.00 84.38 87 VAL A C 1
ATOM 663 O O . VAL A 1 87 ? -13.199 0.248 18.410 1.00 84.38 87 VAL A O 1
ATOM 666 N N . GLN A 1 88 ? -13.532 -1.746 17.420 1.00 86.00 88 GLN A N 1
ATOM 667 C CA . GLN A 1 88 ? -13.397 -2.544 18.634 1.00 86.00 88 GLN A CA 1
ATOM 668 C C . GLN A 1 88 ? -11.990 -3.129 18.754 1.00 86.00 88 GLN A C 1
ATOM 670 O O . GLN A 1 88 ? -11.309 -3.404 17.767 1.00 86.00 88 GLN A O 1
ATOM 675 N N . GLU A 1 89 ? -11.553 -3.350 19.988 1.00 88.31 89 GLU A N 1
ATOM 676 C CA . GLU A 1 89 ? -10.307 -4.058 20.255 1.00 88.31 89 GLU A CA 1
ATOM 677 C C . GLU A 1 89 ? -10.391 -5.513 19.769 1.00 88.31 89 GLU A C 1
ATOM 679 O O . GLU A 1 89 ? -11.396 -6.191 19.962 1.00 88.31 89 GLU A O 1
ATOM 684 N N . GLY A 1 90 ? -9.335 -5.988 19.105 1.00 87.62 90 GLY A N 1
ATOM 685 C CA . GLY A 1 90 ? -9.284 -7.312 18.485 1.00 87.62 90 GLY A CA 1
ATOM 686 C C . GLY A 1 90 ? -9.905 -7.382 17.088 1.00 87.62 90 GLY A C 1
ATOM 687 O O . GLY A 1 90 ? -9.709 -8.382 16.398 1.00 87.62 90 GLY A O 1
ATOM 688 N N . GLN A 1 91 ? -10.592 -6.329 16.635 1.00 90.62 91 GLN A N 1
ATOM 689 C CA . GLN A 1 91 ? -11.132 -6.267 15.282 1.00 90.62 91 GLN A CA 1
ATOM 690 C C . GLN A 1 91 ? -9.994 -6.241 14.251 1.00 90.62 91 GLN A C 1
ATOM 692 O O . GLN A 1 91 ? -9.016 -5.500 14.393 1.00 90.62 91 GLN A O 1
ATOM 697 N N . CYS A 1 92 ? -10.149 -7.040 13.196 1.00 92.69 92 CYS A N 1
ATOM 698 C CA . CYS A 1 92 ? -9.261 -7.051 12.040 1.00 92.69 92 CYS A CA 1
ATOM 699 C C . CYS A 1 92 ? -10.001 -6.517 10.815 1.00 92.69 92 CYS A C 1
ATOM 701 O O . CYS A 1 92 ? -11.139 -6.906 10.555 1.00 92.69 92 CYS A O 1
ATOM 703 N N . GLU A 1 93 ? -9.346 -5.658 10.043 1.00 92.94 93 GLU A N 1
ATOM 704 C CA . GLU A 1 93 ? -9.918 -5.081 8.827 1.00 92.94 93 GLU A CA 1
ATOM 705 C C . GLU A 1 93 ? -8.876 -5.040 7.711 1.00 92.94 93 GLU A C 1
ATOM 707 O O . GLU A 1 93 ? -7.695 -4.785 7.943 1.00 92.94 93 GLU A O 1
ATOM 712 N N . VAL A 1 94 ? -9.314 -5.289 6.4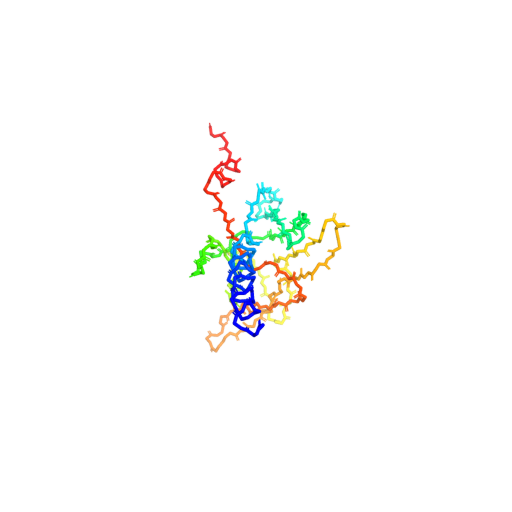79 1.00 95.19 94 VAL A N 1
ATOM 713 C CA . VAL A 1 94 ? -8.476 -5.112 5.293 1.00 95.19 94 VAL A CA 1
ATOM 714 C C . VAL A 1 94 ? -8.544 -3.645 4.895 1.00 95.19 94 VAL A C 1
ATOM 716 O O . VAL A 1 94 ? -9.606 -3.180 4.506 1.00 95.19 94 VAL A O 1
ATOM 719 N N . LEU A 1 95 ? -7.425 -2.930 4.957 1.00 94.56 95 LEU A N 1
ATOM 720 C CA . LEU A 1 95 ? -7.333 -1.525 4.550 1.00 94.56 95 LEU A CA 1
ATOM 721 C C . LEU A 1 95 ? -7.016 -1.363 3.062 1.00 94.56 95 LEU A C 1
ATOM 723 O O . LEU A 1 95 ? -7.444 -0.404 2.419 1.00 94.56 95 LEU A O 1
ATOM 727 N N . ALA A 1 96 ? -6.256 -2.310 2.516 1.00 96.50 96 ALA A N 1
ATOM 728 C CA . ALA A 1 96 ? -5.898 -2.329 1.111 1.00 96.50 96 ALA A CA 1
ATOM 729 C C . ALA A 1 96 ? -5.714 -3.760 0.603 1.00 96.50 96 ALA A C 1
ATOM 731 O O . ALA A 1 96 ? -5.381 -4.674 1.363 1.00 96.50 96 ALA A O 1
ATOM 732 N N . LYS A 1 97 ? -5.888 -3.955 -0.701 1.00 97.00 97 LYS A N 1
ATOM 733 C CA . LYS A 1 97 ? -5.589 -5.214 -1.391 1.00 97.00 97 LYS A CA 1
ATOM 734 C C . LYS A 1 97 ? -4.875 -4.948 -2.705 1.00 97.00 97 LYS A C 1
ATOM 736 O O . LYS A 1 97 ? -5.167 -3.958 -3.361 1.00 97.00 97 LYS A O 1
ATOM 741 N N . THR A 1 98 ? -3.993 -5.853 -3.114 1.00 96.38 98 THR A N 1
ATOM 742 C CA . THR A 1 98 ? -3.424 -5.872 -4.467 1.00 96.38 98 THR A CA 1
ATOM 743 C C . THR A 1 98 ? -3.912 -7.107 -5.206 1.00 96.38 98 THR A C 1
ATOM 745 O O . THR A 1 98 ? -3.804 -8.226 -4.699 1.00 96.38 98 THR A O 1
ATOM 748 N N . GLU A 1 99 ? -4.377 -6.905 -6.429 1.00 96.44 99 GLU A N 1
ATOM 749 C CA . GLU A 1 99 ? -4.810 -7.929 -7.371 1.00 96.44 99 GLU A CA 1
ATOM 750 C C . GLU A 1 99 ? -3.881 -7.946 -8.594 1.00 96.44 99 GLU A C 1
ATOM 752 O O . GLU A 1 99 ? -3.281 -6.933 -8.966 1.00 96.44 99 GLU A O 1
ATOM 757 N N . ASP A 1 100 ? -3.702 -9.124 -9.191 1.00 94.44 100 ASP A N 1
ATOM 758 C CA . ASP A 1 100 ? -2.979 -9.271 -10.453 1.00 94.44 100 ASP A CA 1
ATOM 759 C C . ASP A 1 100 ? -3.844 -8.872 -11.662 1.00 94.44 100 ASP A C 1
ATOM 761 O O . ASP A 1 100 ? -5.027 -8.556 -11.539 1.00 94.44 100 ASP A O 1
ATOM 765 N N . TRP A 1 101 ? -3.258 -8.915 -12.858 1.00 91.81 101 TRP A N 1
ATOM 766 C CA . TRP A 1 101 ? -3.950 -8.614 -14.115 1.00 91.81 101 TRP A CA 1
ATOM 767 C C . TRP A 1 101 ? -5.148 -9.531 -14.420 1.00 91.81 101 TRP A C 1
ATOM 769 O O . TRP A 1 101 ? -5.972 -9.182 -15.261 1.00 91.81 101 TRP A O 1
ATOM 779 N N . LYS A 1 102 ? -5.251 -10.700 -13.771 1.00 93.75 102 LYS A N 1
ATOM 780 C CA . LYS A 1 102 ? -6.398 -11.618 -13.868 1.00 93.75 102 LYS A CA 1
ATOM 781 C C . LYS A 1 102 ? -7.436 -11.369 -12.767 1.00 93.75 102 LYS A C 1
ATOM 783 O O . LYS A 1 102 ? -8.383 -12.143 -12.661 1.00 93.75 102 LYS A O 1
ATOM 788 N N . GLY A 1 103 ? -7.241 -10.357 -11.920 1.00 92.31 103 GLY A N 1
ATOM 789 C CA . GLY A 1 103 ? -8.081 -10.088 -10.754 1.00 92.31 103 GLY A CA 1
ATOM 790 C C . GLY A 1 103 ? -7.839 -11.042 -9.581 1.00 92.31 103 GLY A C 1
ATOM 791 O O . GLY A 1 103 ? -8.655 -11.107 -8.667 1.00 92.31 103 GLY A O 1
ATOM 792 N N . ARG A 1 104 ? -6.746 -11.816 -9.576 1.00 95.44 104 ARG A N 1
ATOM 793 C CA . ARG A 1 104 ? -6.429 -12.717 -8.460 1.00 95.44 104 ARG A CA 1
ATOM 794 C C . ARG A 1 104 ? -5.761 -11.938 -7.342 1.00 95.44 104 ARG A C 1
ATOM 796 O O . ARG A 1 104 ? -4.808 -11.194 -7.574 1.00 95.44 104 ARG A O 1
ATOM 803 N N . LEU A 1 105 ? -6.210 -12.171 -6.114 1.00 96.75 105 LEU A N 1
ATOM 804 C CA . LEU A 1 105 ? -5.633 -11.552 -4.929 1.00 96.75 105 LEU A CA 1
ATOM 805 C C . LEU A 1 105 ? -4.158 -11.953 -4.763 1.00 96.75 105 LEU A C 1
ATOM 807 O O . LEU A 1 105 ? -3.836 -13.127 -4.585 1.00 96.75 105 LEU A O 1
ATOM 811 N N . ARG A 1 106 ? -3.257 -10.968 -4.787 1.00 94.62 106 ARG A N 1
ATOM 812 C CA . ARG A 1 106 ? -1.827 -11.157 -4.500 1.00 94.62 106 ARG A CA 1
ATOM 813 C C . ARG A 1 106 ? -1.494 -10.934 -3.037 1.00 94.62 106 ARG A C 1
ATOM 815 O O . ARG A 1 106 ? -0.590 -11.589 -2.520 1.00 94.62 106 ARG A O 1
ATOM 822 N N . GLY A 1 107 ? -2.158 -9.982 -2.393 1.00 96.19 107 GLY A N 1
ATOM 823 C CA . GLY A 1 107 ? -1.897 -9.643 -1.002 1.00 96.19 107 GLY A CA 1
ATOM 824 C C . GLY A 1 107 ? -2.843 -8.591 -0.446 1.00 96.19 107 GLY A C 1
ATOM 825 O O . GLY A 1 107 ? -3.555 -7.921 -1.193 1.00 96.19 107 GLY A O 1
ATOM 826 N N . GLN A 1 108 ? -2.827 -8.460 0.876 1.00 97.19 108 GLN A N 1
ATOM 827 C CA . GLN A 1 108 ? -3.687 -7.573 1.652 1.00 97.19 108 GLN A CA 1
ATOM 828 C C . GLN A 1 108 ? -2.878 -6.832 2.720 1.00 97.19 108 GLN A C 1
ATOM 830 O O . GLN A 1 108 ? -1.862 -7.331 3.214 1.00 97.19 108 GLN A O 1
ATOM 835 N N . TRP A 1 109 ? -3.334 -5.627 3.052 1.00 97.12 109 TRP A N 1
ATOM 836 C CA . TRP A 1 109 ? -2.854 -4.825 4.171 1.00 97.12 109 TRP A CA 1
ATOM 837 C C . TRP A 1 109 ? -3.931 -4.883 5.232 1.00 97.12 109 TRP A C 1
ATOM 839 O O . TRP A 1 109 ? -5.047 -4.419 4.996 1.00 97.12 109 TRP A O 1
ATOM 849 N N . ILE A 1 110 ? -3.618 -5.508 6.357 1.00 96.00 110 ILE A N 1
ATOM 850 C CA . ILE A 1 110 ? -4.599 -5.815 7.390 1.00 96.00 110 ILE A CA 1
ATOM 851 C C . ILE A 1 110 ? -4.224 -5.045 8.639 1.00 96.00 110 ILE A C 1
ATOM 853 O O . ILE A 1 110 ? -3.095 -5.156 9.114 1.00 96.00 110 ILE A O 1
ATOM 857 N N . VAL A 1 111 ? -5.170 -4.289 9.177 1.00 95.50 111 VAL A N 1
ATOM 858 C CA . VAL A 1 111 ? -5.034 -3.657 10.484 1.00 95.50 111 VAL A CA 1
ATOM 859 C C . VAL A 1 111 ? -5.620 -4.564 11.552 1.00 95.50 111 VAL A C 1
ATOM 861 O O . VAL A 1 111 ? -6.708 -5.109 11.379 1.00 95.50 111 VAL A O 1
ATOM 864 N N . GLN A 1 112 ? -4.898 -4.709 12.658 1.00 94.75 112 GLN A N 1
ATOM 865 C CA . GLN A 1 112 ? -5.404 -5.291 13.890 1.00 94.75 112 GLN A CA 1
ATOM 866 C C . GLN A 1 112 ? -5.464 -4.206 14.962 1.00 94.75 112 GLN A C 1
ATOM 868 O O . GLN A 1 112 ? -4.435 -3.648 15.350 1.00 94.75 112 GLN A O 1
ATOM 873 N N . TRP A 1 113 ? -6.665 -3.923 15.452 1.00 93.44 113 TRP A N 1
ATOM 874 C CA . TRP A 1 113 ? -6.891 -2.897 16.464 1.00 93.44 113 TRP A CA 1
ATOM 875 C C . TRP A 1 113 ? -6.580 -3.423 17.867 1.00 93.44 113 TRP A C 1
ATOM 877 O O . TRP A 1 113 ? -7.086 -4.471 18.272 1.00 93.44 113 TRP A O 1
ATOM 887 N N . LYS A 1 114 ? -5.749 -2.700 18.622 1.00 92.06 114 LYS A N 1
ATOM 888 C CA . LYS A 1 114 ? -5.390 -3.010 20.016 1.00 92.06 114 LYS A CA 1
ATOM 889 C C . LYS A 1 114 ? -5.339 -1.736 20.845 1.00 92.06 114 LYS A C 1
ATOM 891 O O . LYS A 1 114 ? -5.029 -0.674 20.309 1.00 92.06 114 LYS A O 1
ATOM 896 N N . LYS A 1 115 ? -5.602 -1.819 22.149 1.00 90.25 115 LYS A N 1
ATOM 897 C CA . LYS A 1 115 ? -5.339 -0.682 23.036 1.00 90.25 115 LYS A CA 1
ATOM 898 C C . LYS A 1 115 ? -3.850 -0.583 23.338 1.00 90.25 115 LYS A C 1
ATOM 900 O O . LYS A 1 115 ? -3.188 -1.582 23.615 1.00 90.25 115 LYS A O 1
ATOM 905 N N . ASN A 1 116 ? -3.318 0.629 23.275 1.00 86.56 116 ASN A N 1
ATOM 906 C CA . ASN A 1 116 ? -1.983 0.920 23.774 1.00 86.56 116 ASN A CA 1
ATOM 907 C C . ASN A 1 116 ? -2.004 1.047 25.318 1.00 86.56 116 ASN A C 1
ATOM 909 O O . ASN A 1 116 ? -3.082 1.089 25.918 1.00 86.56 116 ASN A O 1
ATOM 913 N N . PRO A 1 117 ? -0.840 1.143 25.990 1.00 84.06 117 PRO A N 1
ATOM 914 C CA . PRO A 1 117 ? -0.776 1.316 27.446 1.00 84.06 117 PRO A CA 1
ATOM 915 C C . PRO A 1 117 ? -1.494 2.569 27.979 1.00 84.06 117 PRO A C 1
ATOM 917 O O . PRO A 1 117 ? -1.844 2.615 29.152 1.00 84.06 117 PRO A O 1
ATOM 920 N N . ALA A 1 118 ? -1.738 3.569 27.124 1.00 82.75 118 ALA A N 1
ATOM 921 C CA . ALA A 1 118 ? -2.495 4.780 27.443 1.00 82.75 118 ALA A CA 1
ATOM 922 C C . ALA A 1 118 ? -4.020 4.622 27.243 1.00 82.75 118 ALA A C 1
ATOM 924 O O . ALA A 1 118 ? -4.764 5.586 27.395 1.00 82.75 118 ALA A O 1
ATOM 925 N N . GLY A 1 119 ? -4.499 3.427 26.877 1.00 80.75 119 GLY A N 1
ATOM 926 C CA . GLY A 1 119 ? -5.917 3.132 26.650 1.00 80.75 119 GLY A CA 1
ATOM 927 C C . GLY A 1 119 ? -6.468 3.589 25.293 1.00 80.75 119 GLY A C 1
ATOM 928 O O . GLY A 1 119 ? -7.643 3.355 25.011 1.00 80.75 119 GLY A O 1
ATOM 929 N N . MET A 1 120 ? -5.645 4.195 24.432 1.00 83.88 120 MET A N 1
ATOM 930 C CA . MET A 1 120 ? -6.034 4.592 23.077 1.00 83.88 120 MET A CA 1
ATOM 931 C C . MET A 1 120 ? -6.001 3.398 22.126 1.00 83.88 120 MET A C 1
ATOM 933 O O . MET A 1 120 ? -5.078 2.581 22.167 1.00 83.88 120 MET A O 1
ATOM 937 N N . LEU A 1 121 ? -6.979 3.321 21.224 1.00 88.00 121 LEU A N 1
ATOM 938 C CA . LEU A 1 121 ? -7.010 2.290 20.194 1.00 88.00 121 LEU A CA 1
ATOM 939 C C . LEU A 1 121 ? -6.006 2.625 19.082 1.00 88.00 121 LEU A C 1
ATOM 941 O O . LEU A 1 121 ? -6.102 3.671 18.441 1.00 88.00 121 LEU A O 1
ATOM 945 N N . VAL A 1 122 ? -5.060 1.722 18.844 1.00 91.25 122 VAL A N 1
ATOM 946 C CA . VAL A 1 122 ? -4.052 1.819 17.787 1.00 91.25 122 VAL A CA 1
ATOM 947 C C . VAL A 1 122 ? -4.164 0.589 16.895 1.00 91.25 122 VAL A C 1
ATOM 949 O O . VAL A 1 122 ? -4.268 -0.546 17.363 1.00 91.25 122 VAL A O 1
ATOM 952 N N . GLY A 1 123 ? -4.181 0.818 15.590 1.00 92.44 123 GLY A N 1
ATOM 953 C CA . GLY A 1 123 ? -4.227 -0.223 14.582 1.00 92.44 123 GLY A CA 1
ATOM 954 C C . GLY A 1 123 ? -2.821 -0.611 14.160 1.00 92.44 123 GLY A C 1
ATOM 955 O O . GLY A 1 123 ? -2.137 0.179 13.515 1.00 92.44 123 GLY A O 1
ATOM 956 N N . LYS A 1 124 ? -2.394 -1.834 14.482 1.00 94.38 124 LYS A N 1
ATOM 957 C CA . LYS A 1 124 ? -1.135 -2.383 13.975 1.00 94.38 124 LYS A CA 1
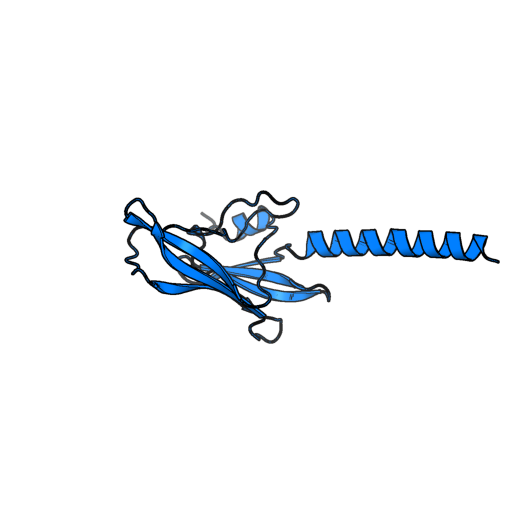ATOM 958 C C . LYS A 1 124 ? -1.371 -2.998 12.605 1.00 94.38 124 LYS A C 1
ATOM 960 O O . LYS A 1 124 ? -2.142 -3.951 12.474 1.00 94.38 124 LYS A O 1
ATOM 965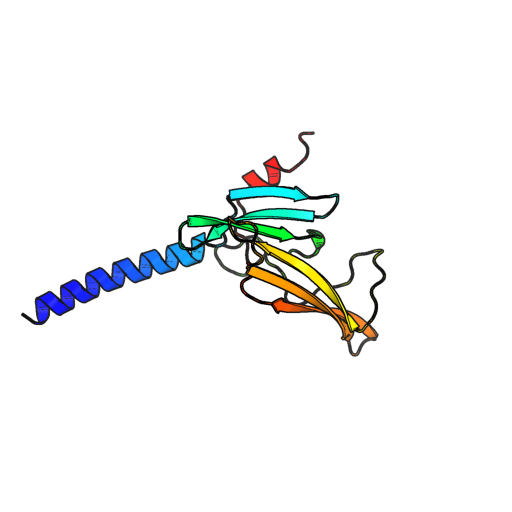 N N . CYS A 1 125 ? -0.703 -2.470 11.594 1.00 94.62 125 CYS A N 1
ATOM 966 C CA . CYS A 1 125 ? -0.809 -2.962 10.237 1.00 94.62 125 CYS A CA 1
ATOM 967 C C . CYS A 1 125 ? 0.140 -4.132 9.995 1.00 94.62 125 CYS A C 1
ATOM 969 O O . CYS A 1 125 ? 1.284 -4.160 10.448 1.00 94.62 125 CYS A O 1
ATOM 971 N N . THR A 1 126 ? -0.340 -5.110 9.242 1.00 95.44 126 THR A N 1
ATOM 972 C CA . THR A 1 126 ? 0.414 -6.297 8.867 1.00 95.44 126 THR A CA 1
ATOM 973 C C . THR A 1 126 ? 0.186 -6.620 7.403 1.00 95.44 126 THR A C 1
ATOM 975 O O . THR A 1 126 ? -0.890 -6.421 6.833 1.00 95.44 126 THR A O 1
ATOM 978 N N . ARG A 1 127 ? 1.245 -7.130 6.780 1.00 96.25 127 ARG A N 1
ATOM 979 C CA . ARG A 1 127 ? 1.215 -7.588 5.400 1.00 96.25 127 ARG A CA 1
ATOM 980 C C . ARG A 1 127 ? 0.780 -9.043 5.343 1.00 96.25 127 ARG A C 1
ATOM 982 O O . ARG A 1 127 ? 1.436 -9.900 5.927 1.00 96.25 127 ARG A O 1
ATOM 989 N N . GLN A 1 128 ? -0.215 -9.330 4.514 1.00 96.25 128 GLN A N 1
ATOM 990 C CA . GLN A 1 128 ? -0.518 -10.683 4.065 1.00 96.25 128 GLN A CA 1
ATOM 991 C C . GLN A 1 128 ? -0.176 -10.822 2.574 1.00 96.25 128 GLN A C 1
ATOM 993 O O . GLN A 1 128 ? -0.598 -10.016 1.746 1.00 96.25 128 GLN A O 1
ATOM 998 N N . GLY A 1 129 ? 0.610 -11.835 2.206 1.00 94.00 129 GLY A N 1
ATOM 999 C CA . GLY A 1 129 ? 0.975 -12.101 0.809 1.00 94.00 129 GLY A CA 1
ATOM 1000 C C . GLY A 1 129 ? 1.877 -11.033 0.169 1.00 94.00 129 GLY A C 1
ATOM 1001 O O . GLY A 1 129 ? 2.814 -10.522 0.781 1.00 94.00 129 GLY A O 1
ATOM 1002 N N . SER A 1 130 ? 1.635 -10.719 -1.105 1.00 91.62 130 SER A N 1
ATOM 1003 C CA . SER A 1 130 ? 2.438 -9.811 -1.942 1.00 91.62 130 SER A CA 1
ATOM 1004 C C . SER A 1 130 ? 1.715 -8.517 -2.318 1.00 91.62 130 SER A C 1
ATOM 1006 O O . SER A 1 130 ? 1.480 -8.252 -3.496 1.00 91.62 130 SER A O 1
ATOM 1008 N N . ILE A 1 131 ? 1.382 -7.708 -1.314 1.00 94.12 131 ILE A N 1
ATOM 1009 C CA . ILE A 1 131 ? 0.804 -6.371 -1.494 1.00 94.12 131 ILE A CA 1
ATOM 1010 C C . ILE A 1 131 ? 1.848 -5.309 -1.863 1.00 94.12 131 ILE A C 1
ATOM 1012 O O . ILE A 1 131 ? 3.005 -5.373 -1.430 1.00 94.12 131 ILE A O 1
ATOM 1016 N N . VAL A 1 132 ? 1.421 -4.315 -2.641 1.00 92.44 132 VAL A N 1
ATOM 1017 C CA . VAL A 1 132 ? 2.175 -3.080 -2.882 1.00 92.44 132 VAL A CA 1
ATOM 1018 C C . VAL A 1 132 ? 1.956 -2.124 -1.708 1.00 92.44 132 VAL A C 1
ATOM 1020 O O . VAL A 1 132 ? 0.834 -1.715 -1.436 1.00 92.44 132 VAL A O 1
ATOM 1023 N N . ARG A 1 133 ? 3.041 -1.787 -1.001 1.00 92.56 133 ARG A N 1
ATOM 1024 C CA . ARG A 1 133 ? 3.027 -0.860 0.147 1.00 92.56 133 ARG A CA 1
ATOM 1025 C C . ARG A 1 133 ? 3.388 0.578 -0.222 1.00 92.56 133 ARG A C 1
ATOM 1027 O O . ARG A 1 133 ? 2.930 1.492 0.446 1.00 92.56 133 ARG A O 1
ATOM 1034 N N . HIS A 1 134 ? 4.248 0.754 -1.220 1.00 92.38 134 HIS A N 1
ATOM 1035 C CA . HIS A 1 134 ? 4.820 2.046 -1.591 1.00 92.38 134 HIS A CA 1
ATOM 1036 C C . HIS A 1 134 ? 4.356 2.407 -2.994 1.00 92.38 134 HIS A C 1
ATOM 1038 O O . HIS A 1 134 ? 4.433 1.563 -3.891 1.00 92.38 134 HIS A O 1
ATOM 1044 N N . PHE A 1 135 ? 3.935 3.652 -3.172 1.00 92.19 135 PHE A N 1
ATOM 1045 C CA . PHE A 1 135 ? 3.365 4.162 -4.409 1.00 92.19 135 PHE A CA 1
ATOM 1046 C C . PHE A 1 135 ? 4.131 5.407 -4.835 1.00 92.19 135 PHE A C 1
ATOM 1048 O O . PHE A 1 135 ? 4.225 6.379 -4.091 1.00 92.19 135 PHE A O 1
ATOM 1055 N N . ASN A 1 136 ? 4.694 5.371 -6.032 1.00 90.62 136 ASN A N 1
ATOM 1056 C CA . ASN A 1 136 ? 5.280 6.515 -6.701 1.00 90.62 136 ASN A CA 1
ATOM 1057 C C . ASN A 1 136 ? 4.199 7.127 -7.579 1.00 90.62 136 ASN A C 1
ATOM 1059 O O . ASN A 1 136 ? 3.774 6.521 -8.562 1.00 90.62 136 ASN A O 1
ATOM 1063 N N . VAL A 1 137 ? 3.721 8.288 -7.162 1.00 87.38 137 VAL A N 1
ATOM 1064 C CA . VAL A 1 137 ? 2.599 8.969 -7.792 1.00 87.38 137 VAL A CA 1
ATOM 1065 C C . VAL A 1 137 ? 3.097 10.287 -8.348 1.00 87.38 137 VAL A C 1
ATOM 1067 O O . VAL A 1 137 ? 3.625 11.114 -7.600 1.00 87.38 137 VAL A O 1
ATOM 1070 N N . ALA A 1 138 ? 2.925 10.465 -9.657 1.00 82.38 138 ALA A N 1
ATOM 1071 C CA . ALA A 1 138 ? 3.162 11.736 -10.320 1.00 82.38 138 ALA A CA 1
ATOM 1072 C C . ALA A 1 138 ? 2.072 12.742 -9.924 1.00 82.38 138 ALA A C 1
ATOM 1074 O O . ALA A 1 138 ? 0.896 12.385 -9.863 1.00 82.38 138 ALA A O 1
ATOM 1075 N N . VAL A 1 139 ? 2.463 13.997 -9.681 1.00 74.81 139 VAL A N 1
ATOM 1076 C CA . VAL A 1 139 ? 1.545 15.074 -9.263 1.00 74.81 139 VAL A CA 1
ATOM 1077 C C . VAL A 1 139 ? 0.381 15.256 -10.244 1.00 74.81 139 VAL A C 1
ATOM 1079 O O . VAL A 1 139 ? -0.766 15.362 -9.826 1.00 74.81 139 VAL A O 1
ATOM 1082 N N . GLU A 1 140 ? 0.653 15.127 -11.543 1.00 75.38 140 GLU A N 1
ATOM 1083 C CA . GLU A 1 140 ? -0.333 15.252 -12.624 1.00 75.38 140 GLU A CA 1
ATOM 1084 C C . GLU A 1 140 ? -1.497 14.256 -12.493 1.00 75.38 140 GLU A C 1
ATOM 1086 O O . GLU A 1 140 ? -2.641 14.576 -12.812 1.00 75.38 140 GLU A O 1
ATOM 1091 N N . LEU A 1 141 ? -1.228 13.046 -11.987 1.00 75.19 141 LEU A N 1
ATOM 1092 C CA . LEU A 1 141 ? -2.262 12.031 -11.772 1.00 75.19 141 LEU A CA 1
ATOM 1093 C C . LEU A 1 141 ? -3.162 12.377 -10.586 1.00 75.19 141 LEU A C 1
ATOM 1095 O O . LEU A 1 141 ? -4.334 12.006 -10.576 1.00 75.19 141 LEU A O 1
ATOM 1099 N N . VAL A 1 142 ? -2.631 13.078 -9.585 1.00 72.69 142 VAL A N 1
ATOM 1100 C CA . VAL A 1 142 ? -3.409 13.531 -8.428 1.00 72.69 142 VAL A CA 1
ATOM 1101 C C . VAL A 1 142 ? -4.385 14.622 -8.864 1.00 72.69 142 VAL A C 1
ATOM 1103 O O . VAL A 1 142 ? -5.576 14.526 -8.564 1.00 72.69 142 VAL A O 1
ATOM 1106 N N . ASP A 1 143 ? -3.901 15.584 -9.651 1.00 65.94 143 ASP A N 1
ATOM 1107 C CA . ASP A 1 143 ? -4.687 16.722 -10.137 1.00 65.94 143 ASP A CA 1
ATOM 1108 C C . ASP A 1 143 ? -5.770 16.296 -11.134 1.00 65.94 143 ASP A C 1
ATOM 1110 O O . ASP A 1 143 ? -6.909 16.746 -11.036 1.00 65.94 143 ASP A O 1
ATOM 1114 N N . ALA A 1 144 ? -5.474 15.343 -12.025 1.00 61.28 144 ALA A N 1
ATOM 1115 C CA . ALA A 1 144 ? -6.465 14.772 -12.943 1.00 61.28 144 ALA A CA 1
ATOM 1116 C C . ALA A 1 144 ? -7.616 14.037 -12.225 1.00 61.28 144 ALA A C 1
ATOM 1118 O O . ALA A 1 144 ? -8.664 13.785 -12.820 1.00 61.28 144 ALA A O 1
ATOM 1119 N N . THR A 1 145 ? -7.427 13.678 -10.952 1.00 58.41 145 THR A N 1
ATOM 1120 C CA . THR A 1 145 ? -8.458 13.042 -10.122 1.00 58.41 145 THR A CA 1
ATOM 1121 C C . THR A 1 145 ? -9.216 14.058 -9.252 1.00 58.41 145 THR A C 1
ATOM 1123 O O . THR A 1 145 ? -10.202 13.694 -8.601 1.00 58.41 145 THR A O 1
ATOM 1126 N N . ALA A 1 146 ? -8.781 15.323 -9.202 1.00 54.97 146 ALA A N 1
ATOM 1127 C CA . ALA A 1 146 ? -9.520 16.403 -8.559 1.00 54.97 146 ALA A CA 1
ATOM 1128 C C . ALA A 1 146 ? -10.717 16.806 -9.442 1.00 54.97 146 ALA A C 1
ATOM 1130 O O . ALA A 1 146 ? -10.613 16.763 -10.668 1.00 54.97 146 ALA A O 1
ATOM 1131 N N . PRO A 1 147 ? -11.881 17.159 -8.863 1.00 51.09 147 PRO A N 1
ATOM 1132 C CA . PRO A 1 147 ? -12.971 17.697 -9.665 1.00 51.09 147 PRO A CA 1
ATOM 1133 C C . PRO A 1 147 ? -12.458 18.956 -10.366 1.00 51.09 147 PRO A C 1
ATOM 1135 O O . PRO A 1 147 ? -11.956 19.861 -9.702 1.00 51.09 147 PRO A O 1
ATOM 1138 N N . SER A 1 148 ? -12.559 18.993 -11.695 1.00 49.00 148 SER A N 1
ATOM 1139 C CA . SER A 1 148 ? -12.417 20.229 -12.458 1.00 49.00 148 SER A CA 1
ATOM 1140 C C . SER A 1 148 ? -13.443 21.216 -11.902 1.00 49.00 148 SER A C 1
ATOM 1142 O O . SER A 1 148 ? -14.644 21.014 -12.098 1.00 49.00 148 SER A O 1
ATOM 1144 N N . GLY A 1 149 ? -12.966 22.176 -11.111 1.00 41.84 149 GLY A N 1
ATOM 1145 C CA . GLY A 1 149 ? -13.766 23.297 -10.626 1.00 41.84 149 GLY A CA 1
ATOM 1146 C C . GLY A 1 149 ? -14.210 24.194 -11.767 1.00 41.84 149 GLY A C 1
ATOM 1147 O O . GLY A 1 149 ? -13.481 24.252 -12.784 1.00 41.84 149 GLY A O 1
#